Protein AF-A0A524NL46-F1 (afdb_monomer_lite)

Radius of gyration: 14.34 Å; chains: 1; bounding box: 36×28×40 Å

Secondary structure (DSSP, 8-state):
-PPPPGGGEEEEE-SS-EEEEETTSEEEEEESSSTTSPEEEETTT-TTTS--EE---S-TTPEEEEEEPTTSSPEEEEEE-GGGG--

Sequence (87 aa):
MHYQAIENYAIIGNMRSAALVGLNGSIDWFCFLHFDSPSVFASILNEHKGGYFRIAPTDPKSKNRQYYWPDTIVLISSAYNLDRALG

Foldseek 3Di:
DDADDPVQWDWDDDVAWIFTAGQQAKGQWTAPRHHPHDIPAHCNPPVPPRDIDGDHDPDPQWGWDWDADPPDSDIDIDTDHPVVVVD

pLDDT: mean 92.11, std 9.59, range [47.5, 98.12]

Structure (mmCIF, N/CA/C/O backbone):
data_AF-A0A524NL46-F1
#
_entry.id   AF-A0A524NL46-F1
#
loop_
_atom_site.group_PDB
_atom_site.id
_atom_site.type_symbol
_atom_site.label_atom_id
_atom_site.label_alt_id
_atom_site.label_comp_id
_atom_site.label_asym_id
_atom_site.label_entity_id
_atom_site.label_seq_id
_atom_site.pdbx_PDB_ins_code
_atom_site.Cartn_x
_atom_site.Cartn_y
_atom_site.Cartn_z
_atom_site.occupancy
_atom_site.B_iso_or_equiv
_atom_site.auth_seq_id
_atom_site.auth_comp_id
_atom_site.auth_asym_id
_atom_site.auth_atom_id
_atom_site.pdbx_PDB_model_num
ATOM 1 N N . MET A 1 1 ? 10.647 -0.930 9.028 1.00 59.72 1 MET A N 1
ATOM 2 C CA . MET A 1 1 ? 9.206 -0.936 9.360 1.00 59.72 1 MET A CA 1
ATOM 3 C C . MET A 1 1 ? 8.832 -2.388 9.230 1.00 59.72 1 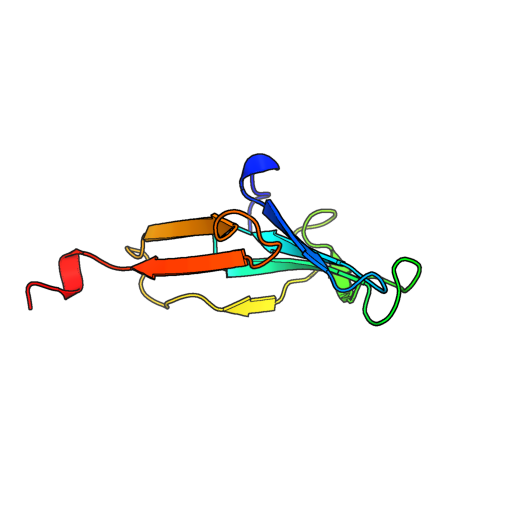MET A C 1
ATOM 5 O O . MET A 1 1 ? 9.017 -2.909 8.143 1.00 59.72 1 MET A O 1
ATOM 9 N N . HIS A 1 2 ? 8.402 -3.044 10.305 1.00 76.38 2 HIS A N 1
ATOM 10 C CA . HIS A 1 2 ? 8.176 -4.484 10.242 1.00 76.38 2 HIS A CA 1
ATOM 11 C C . HIS A 1 2 ? 7.159 -4.831 9.151 1.00 76.38 2 HIS A C 1
ATOM 13 O O . HIS A 1 2 ? 6.185 -4.097 8.964 1.00 76.38 2 HIS A O 1
ATOM 19 N N . TYR A 1 3 ? 7.390 -5.948 8.459 1.00 91.19 3 TYR A N 1
ATOM 20 C CA . TYR A 1 3 ? 6.426 -6.512 7.519 1.00 91.19 3 TYR A CA 1
ATOM 21 C C . TYR A 1 3 ? 5.031 -6.568 8.148 1.00 91.19 3 TYR A C 1
ATOM 23 O O . TYR A 1 3 ? 4.875 -6.993 9.296 1.00 91.19 3 TYR A O 1
ATOM 31 N N . GLN A 1 4 ? 4.023 -6.124 7.399 1.00 92.50 4 GLN A N 1
ATOM 32 C CA . GLN A 1 4 ? 2.632 -6.240 7.820 1.00 92.50 4 GLN A CA 1
ATOM 33 C C . GLN A 1 4 ? 2.112 -7.631 7.442 1.00 92.50 4 GLN A C 1
ATOM 35 O O . GLN A 1 4 ? 2.581 -8.238 6.478 1.00 92.50 4 GLN A O 1
ATOM 40 N N . ALA A 1 5 ? 1.129 -8.137 8.188 1.00 94.75 5 ALA A N 1
ATOM 41 C CA . ALA A 1 5 ? 0.390 -9.318 7.758 1.00 94.75 5 ALA A CA 1
ATOM 42 C C . ALA A 1 5 ? -0.254 -9.056 6.388 1.00 94.75 5 ALA A C 1
ATOM 44 O O . ALA A 1 5 ? -0.682 -7.936 6.108 1.00 94.75 5 ALA A O 1
ATOM 45 N N . ILE A 1 6 ? -0.338 -10.083 5.540 1.00 94.00 6 ILE A N 1
ATOM 46 C CA . ILE A 1 6 ? -0.859 -9.923 4.175 1.00 94.00 6 ILE A CA 1
ATOM 47 C C . ILE A 1 6 ? -2.304 -9.398 4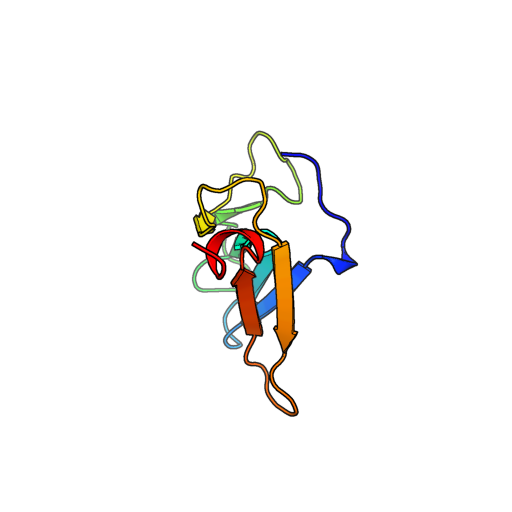.162 1.00 94.00 6 ILE A C 1
ATOM 49 O O . ILE A 1 6 ? -2.667 -8.596 3.310 1.00 94.00 6 ILE A O 1
ATOM 53 N N . GLU A 1 7 ? -3.099 -9.783 5.162 1.00 95.62 7 GLU A N 1
ATOM 54 C CA . GLU A 1 7 ? -4.478 -9.330 5.390 1.00 95.62 7 GLU A CA 1
ATOM 55 C C . GLU A 1 7 ? -4.614 -7.829 5.693 1.00 95.62 7 GLU A C 1
ATOM 57 O O . GLU A 1 7 ? -5.703 -7.277 5.565 1.00 95.62 7 GLU A O 1
ATOM 62 N N . ASN A 1 8 ? -3.519 -7.155 6.058 1.00 95.88 8 ASN A N 1
ATOM 63 C CA . ASN A 1 8 ? -3.502 -5.710 6.288 1.00 95.88 8 ASN A CA 1
ATOM 64 C C . ASN A 1 8 ? -3.290 -4.904 4.999 1.00 95.88 8 ASN A C 1
ATOM 66 O O . ASN A 1 8 ? -3.181 -3.680 5.074 1.00 95.88 8 ASN A O 1
ATOM 70 N N . TYR A 1 9 ? -3.191 -5.560 3.841 1.00 97.19 9 TYR A N 1
ATOM 71 C CA . TYR A 1 9 ? -3.055 -4.896 2.552 1.00 97.19 9 TYR A CA 1
ATOM 72 C C . TYR A 1 9 ? -4.355 -4.934 1.757 1.00 97.19 9 TYR A C 1
ATOM 74 O O . TYR A 1 9 ? -4.987 -5.976 1.598 1.00 97.19 9 TYR A O 1
ATOM 82 N N . ALA A 1 10 ? -4.683 -3.796 1.159 1.00 97.44 10 ALA A N 1
ATOM 83 C CA . ALA A 1 10 ? -5.678 -3.682 0.108 1.00 97.44 10 ALA A CA 1
ATOM 84 C C . ALA A 1 10 ? -5.012 -3.397 -1.241 1.00 97.44 10 ALA A C 1
ATOM 86 O O . ALA A 1 10 ? -3.951 -2.779 -1.321 1.00 97.44 10 ALA A O 1
ATOM 87 N N . ILE A 1 11 ? -5.664 -3.817 -2.320 1.00 96.75 11 ILE A N 1
ATOM 88 C CA . ILE A 1 11 ? -5.251 -3.556 -3.700 1.00 96.75 11 ILE A CA 1
ATOM 89 C C . ILE A 1 11 ? -6.060 -2.382 -4.260 1.00 96.75 11 ILE A C 1
ATOM 91 O O . ILE A 1 11 ? -7.291 -2.384 -4.210 1.00 96.75 11 ILE A O 1
ATOM 95 N N . ILE A 1 12 ? -5.38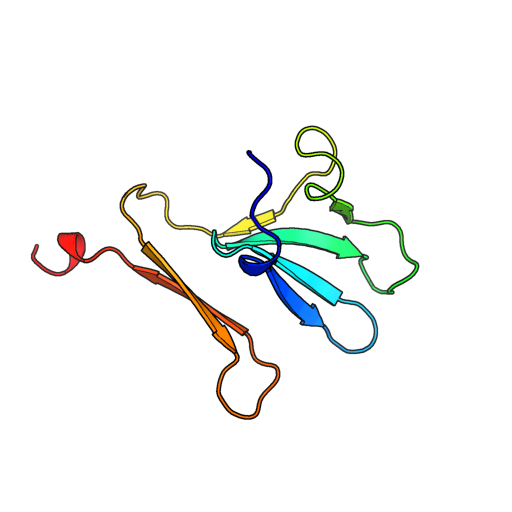3 -1.408 -4.861 1.00 96.69 12 ILE A N 1
ATOM 96 C CA . ILE A 1 12 ? -6.009 -0.424 -5.758 1.00 96.69 12 ILE A CA 1
ATOM 97 C C . ILE A 1 12 ? -5.413 -0.571 -7.152 1.00 96.69 12 ILE A C 1
ATOM 99 O O . ILE A 1 12 ? -4.246 -0.930 -7.284 1.00 96.69 12 ILE A O 1
ATOM 103 N N . GLY A 1 13 ? -6.181 -0.287 -8.199 1.00 94.88 13 GLY A N 1
ATOM 104 C CA . GLY A 1 13 ? -5.688 -0.409 -9.566 1.00 94.88 13 GLY A CA 1
ATOM 105 C C . GLY A 1 13 ? -6.626 0.195 -10.599 1.00 94.88 13 GLY A C 1
ATOM 106 O O . GLY A 1 13 ? -7.762 0.556 -10.301 1.00 94.88 13 GLY A O 1
ATOM 107 N N . ASN A 1 14 ? -6.129 0.314 -11.826 1.00 93.06 14 ASN A N 1
ATOM 108 C CA . ASN A 1 14 ? -6.835 0.948 -12.944 1.00 93.06 14 ASN A CA 1
ATOM 109 C C . ASN A 1 14 ? -6.758 0.115 -14.236 1.00 93.06 14 ASN A C 1
ATOM 111 O O . ASN A 1 14 ? -6.729 0.671 -15.331 1.00 93.06 14 ASN A O 1
ATOM 115 N N . MET A 1 15 ? -6.648 -1.213 -14.105 1.00 93.06 15 MET A N 1
ATOM 116 C CA . MET A 1 15 ? -6.417 -2.182 -15.194 1.00 93.06 15 MET A CA 1
ATOM 117 C C . MET A 1 15 ? -5.092 -2.031 -15.961 1.00 93.06 15 MET A C 1
ATOM 119 O O . MET A 1 15 ? -4.764 -2.898 -16.764 1.00 93.06 15 MET A O 1
ATOM 123 N N . ARG A 1 16 ? -4.312 -0.973 -15.722 1.00 94.81 16 ARG A N 1
ATOM 124 C CA . ARG A 1 16 ? -2.960 -0.815 -16.276 1.00 94.81 16 ARG A CA 1
ATOM 125 C C . ARG A 1 16 ? -1.885 -1.140 -15.256 1.00 94.81 16 ARG A C 1
ATOM 127 O O . ARG A 1 16 ? -0.873 -1.726 -15.614 1.00 94.81 16 ARG A O 1
ATOM 134 N N . SER A 1 17 ? -2.124 -0.778 -14.002 1.00 95.56 17 SER A N 1
ATOM 135 C CA . SER A 1 17 ? -1.281 -1.148 -12.876 1.00 95.56 17 SER A CA 1
ATOM 136 C C . SER A 1 17 ? -2.109 -1.318 -11.598 1.00 95.56 17 SER A C 1
ATOM 138 O O . SER A 1 17 ? -3.315 -1.036 -11.577 1.00 95.56 17 SER A O 1
ATOM 140 N N . ALA A 1 18 ? -1.450 -1.773 -10.536 1.00 96.06 18 ALA A N 1
ATOM 141 C CA . ALA A 1 18 ? -1.982 -1.869 -9.194 1.00 96.06 18 ALA A CA 1
ATOM 142 C C . ALA A 1 18 ? -0.938 -1.472 -8.142 1.00 96.06 18 ALA A C 1
ATOM 144 O O . ALA A 1 18 ? 0.269 -1.526 -8.382 1.00 96.06 18 ALA A O 1
ATOM 145 N N . ALA A 1 19 ? -1.422 -1.093 -6.965 1.00 96.94 19 ALA A N 1
ATOM 146 C CA . ALA A 1 19 ? -0.618 -0.789 -5.792 1.00 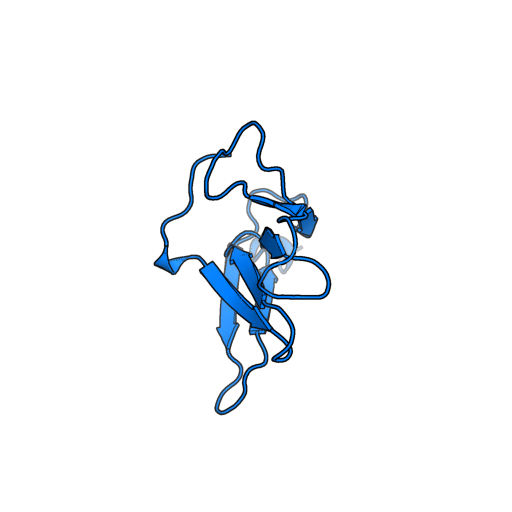96.94 19 ALA A CA 1
ATOM 147 C C . ALA A 1 19 ? -1.176 -1.517 -4.562 1.00 96.94 19 ALA A C 1
ATOM 149 O O . ALA A 1 19 ? -2.394 -1.676 -4.435 1.00 96.94 19 ALA A O 1
ATOM 150 N N . LEU A 1 20 ? -0.286 -1.925 -3.655 1.00 97.25 20 LEU A N 1
ATOM 151 C CA . LEU A 1 20 ? -0.644 -2.465 -2.344 1.00 97.25 20 LEU A CA 1
ATOM 152 C C . LEU A 1 20 ? -0.636 -1.351 -1.303 1.00 97.25 20 LEU A C 1
ATOM 154 O O . LEU A 1 20 ? 0.407 -0.747 -1.043 1.00 97.25 20 LEU A O 1
ATOM 158 N N . VAL A 1 21 ? -1.798 -1.112 -0.701 1.00 97.88 21 VAL A N 1
ATOM 159 C CA . VAL A 1 21 ? -2.030 -0.104 0.333 1.00 97.88 21 VAL A CA 1
ATOM 160 C C . VAL A 1 21 ? -2.111 -0.790 1.693 1.00 97.88 21 VAL A C 1
ATOM 162 O O . VAL A 1 21 ? -3.040 -1.554 1.938 1.00 97.88 21 VAL A O 1
ATOM 165 N N . GLY A 1 22 ? -1.164 -0.516 2.585 1.00 96.94 22 GLY A N 1
ATOM 166 C CA . GLY A 1 22 ? -1.170 -1.025 3.953 1.00 96.94 22 GLY A CA 1
ATOM 167 C C . GLY A 1 22 ? -2.197 -0.318 4.840 1.00 96.94 22 GLY A C 1
ATOM 168 O O . GLY A 1 22 ? -2.531 0.854 4.636 1.00 96.94 22 GLY A O 1
ATOM 169 N N . LEU A 1 23 ? -2.661 -1.009 5.883 1.00 96.12 23 LEU A N 1
ATOM 170 C CA . LEU A 1 23 ? -3.602 -0.488 6.883 1.00 96.12 23 LEU A CA 1
ATOM 171 C C . LEU A 1 23 ? -3.083 0.779 7.586 1.00 96.12 23 LEU A C 1
ATOM 173 O O . LEU A 1 23 ? -3.860 1.592 8.071 1.00 96.12 23 LEU A O 1
ATOM 177 N N . ASN A 1 24 ? -1.768 0.978 7.627 1.00 94.38 24 ASN A N 1
ATOM 178 C CA . ASN A 1 24 ? -1.105 2.167 8.170 1.00 94.38 24 ASN A CA 1
ATOM 179 C C . ASN A 1 24 ? -1.066 3.378 7.206 1.00 94.38 24 ASN A C 1
ATOM 181 O O . ASN A 1 24 ? -0.377 4.357 7.505 1.00 94.38 24 ASN A O 1
ATOM 185 N N . GLY A 1 25 ? -1.735 3.302 6.050 1.00 95.50 25 GLY A N 1
ATOM 186 C CA . GLY A 1 25 ? -1.766 4.362 5.038 1.00 95.50 25 GLY A CA 1
ATOM 187 C C . GLY A 1 25 ? -0.529 4.421 4.135 1.00 95.50 25 GLY A C 1
ATOM 188 O O . GLY A 1 25 ? -0.304 5.444 3.480 1.00 95.50 25 GLY A O 1
ATOM 189 N N . SER A 1 26 ? 0.304 3.374 4.114 1.00 96.62 26 SER A N 1
ATOM 190 C CA . SER A 1 26 ? 1.426 3.276 3.177 1.00 96.62 26 SER A CA 1
ATOM 191 C C . SER A 1 26 ? 1.035 2.619 1.855 1.00 96.62 26 SER A C 1
ATOM 193 O O . SER A 1 26 ? 0.117 1.812 1.794 1.00 96.62 26 SER A O 1
ATOM 195 N N . ILE A 1 27 ? 1.758 2.957 0.792 1.00 97.31 27 ILE A N 1
ATOM 196 C CA . ILE A 1 27 ? 1.878 2.177 -0.433 1.00 97.31 27 ILE A CA 1
ATOM 197 C C . ILE A 1 27 ? 3.226 1.463 -0.358 1.00 97.31 27 ILE A C 1
ATOM 199 O O . ILE A 1 27 ? 4.274 2.102 -0.483 1.00 97.31 27 ILE A O 1
ATOM 203 N N . ASP A 1 28 ? 3.178 0.152 -0.132 1.00 96.69 28 ASP A N 1
ATOM 204 C CA . ASP A 1 28 ? 4.358 -0.694 0.107 1.00 96.69 28 ASP A CA 1
ATOM 205 C C . ASP A 1 28 ? 4.834 -1.411 -1.165 1.00 96.69 28 ASP A C 1
ATOM 207 O O . ASP A 1 28 ? 5.986 -1.838 -1.264 1.00 96.69 28 ASP A O 1
ATOM 211 N N . TRP A 1 29 ? 3.960 -1.514 -2.167 1.00 96.69 29 TRP A N 1
ATOM 212 C CA . TRP A 1 29 ? 4.301 -2.024 -3.489 1.00 96.69 29 TRP A CA 1
ATOM 213 C C . TRP A 1 29 ? 3.535 -1.281 -4.578 1.00 96.69 29 TRP A C 1
ATOM 215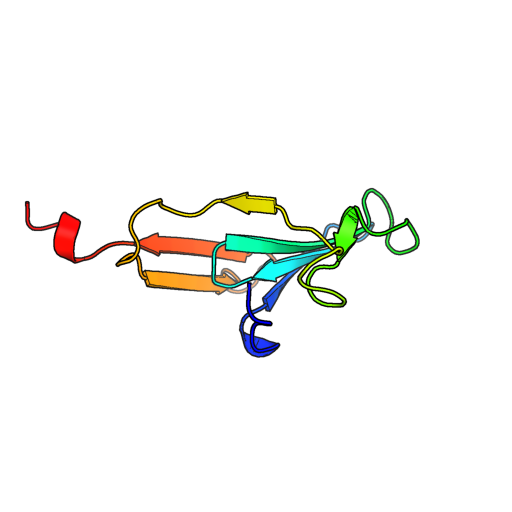 O O . TRP A 1 29 ? 2.332 -1.058 -4.441 1.00 96.69 29 TRP A O 1
ATOM 225 N N . PHE A 1 30 ? 4.224 -0.897 -5.654 1.00 97.12 30 PHE A N 1
ATOM 226 C CA . PHE A 1 30 ? 3.610 -0.231 -6.804 1.00 97.12 30 PHE A CA 1
ATOM 227 C C . PHE A 1 30 ? 4.518 -0.278 -8.036 1.00 97.12 30 PHE A C 1
ATOM 229 O O . PHE A 1 30 ? 5.641 0.229 -7.991 1.00 97.12 30 PHE A O 1
ATOM 236 N N . CYS A 1 31 ? 4.012 -0.805 -9.152 1.00 94.25 31 CYS A N 1
ATOM 237 C CA . CYS A 1 31 ? 4.633 -0.643 -10.469 1.00 94.25 31 CYS A CA 1
ATOM 238 C C . CYS A 1 31 ? 4.040 0.587 -11.162 1.00 94.25 31 CYS A C 1
ATOM 240 O O . CYS A 1 31 ? 2.829 0.685 -11.347 1.00 94.25 31 CYS A O 1
ATOM 242 N N . PHE A 1 32 ? 4.852 1.570 -11.537 1.00 91.12 32 PHE A N 1
ATOM 243 C CA . PHE A 1 32 ? 4.309 2.788 -12.141 1.00 91.12 32 PHE A CA 1
ATOM 244 C C . PHE A 1 32 ? 3.958 2.556 -13.620 1.00 91.12 32 PHE A C 1
ATOM 246 O O . PHE A 1 32 ? 4.732 1.948 -14.346 1.00 91.12 32 PHE A O 1
ATOM 253 N N . LEU A 1 33 ? 2.804 3.068 -14.066 1.00 89.50 33 LEU A N 1
ATOM 254 C CA . LEU A 1 33 ? 2.254 2.994 -15.436 1.00 89.50 33 LEU A CA 1
ATOM 255 C C . LEU A 1 33 ? 1.771 1.612 -15.916 1.00 89.50 33 LEU A C 1
ATOM 257 O O . LEU A 1 33 ? 0.652 1.550 -16.432 1.00 89.50 33 LEU A O 1
ATOM 261 N N . HIS A 1 34 ? 2.545 0.536 -15.729 1.00 93.25 34 HIS A N 1
ATOM 262 C CA . HIS A 1 34 ? 2.198 -0.821 -16.187 1.00 93.25 34 HIS A CA 1
ATOM 263 C C . HIS A 1 34 ? 2.548 -1.909 -15.160 1.00 93.25 34 HIS A C 1
ATOM 265 O O . HIS A 1 34 ? 3.449 -1.730 -14.343 1.00 93.25 34 HIS A O 1
ATOM 271 N N . PHE A 1 35 ? 1.864 -3.056 -15.216 1.00 89.94 35 PHE A N 1
ATOM 272 C CA . PHE A 1 35 ? 2.112 -4.196 -14.319 1.00 89.94 35 PHE A CA 1
ATOM 273 C C . PHE A 1 35 ? 3.528 -4.781 -14.415 1.00 89.94 35 PHE A C 1
ATOM 275 O O . PHE A 1 35 ? 4.063 -5.251 -13.415 1.00 89.94 35 PHE A O 1
ATOM 282 N N . ASP A 1 36 ? 4.127 -4.753 -15.602 1.00 91.75 36 ASP A N 1
ATOM 283 C CA . ASP A 1 36 ? 5.465 -5.273 -15.901 1.00 91.75 36 ASP A CA 1
ATOM 284 C C . ASP A 1 36 ? 6.572 -4.214 -15.769 1.00 91.75 36 ASP A C 1
ATOM 286 O O . ASP A 1 36 ? 7.749 -4.506 -15.982 1.00 91.75 36 ASP A O 1
ATOM 290 N N . SER A 1 37 ? 6.218 -2.982 -15.393 1.00 94.25 37 SER A N 1
ATOM 291 C CA . SER A 1 37 ? 7.204 -1.939 -15.121 1.00 94.25 37 SER A CA 1
ATOM 292 C C . SER A 1 37 ? 7.984 -2.235 -13.837 1.00 94.25 37 SER A C 1
ATOM 294 O O . SER A 1 37 ? 7.446 -2.856 -12.917 1.00 94.25 37 SER A O 1
ATOM 296 N N . PRO A 1 38 ? 9.233 -1.749 -13.716 1.00 93.94 38 PRO A N 1
ATOM 297 C CA . PRO A 1 38 ? 9.956 -1.795 -12.454 1.00 93.94 38 PRO A CA 1
ATOM 298 C C . PRO A 1 38 ? 9.132 -1.186 -11.315 1.00 93.94 38 PRO A C 1
ATOM 300 O O . PRO A 1 38 ? 8.496 -0.138 -11.468 1.00 93.94 38 PRO A O 1
ATOM 303 N N . SER A 1 39 ? 9.159 -1.836 -10.155 1.00 93.88 39 SER A N 1
ATOM 304 C CA . SER A 1 39 ? 8.464 -1.347 -8.971 1.00 93.88 39 SER A CA 1
ATOM 305 C C . SER A 1 39 ? 9.125 -0.073 -8.440 1.00 93.88 39 SER A C 1
ATOM 307 O O . SER A 1 39 ? 10.332 -0.062 -8.196 1.00 93.88 39 SER A O 1
ATOM 309 N N . VAL A 1 40 ? 8.335 0.973 -8.201 1.00 95.38 40 VAL A N 1
ATOM 310 C CA . VAL A 1 40 ? 8.779 2.202 -7.518 1.00 95.38 40 VAL A CA 1
ATOM 311 C C . VAL A 1 40 ? 8.871 1.979 -6.008 1.00 95.38 40 VAL A C 1
ATOM 313 O O . VAL A 1 40 ? 9.771 2.507 -5.361 1.00 95.38 40 VAL A O 1
ATOM 316 N N . PHE A 1 41 ? 7.966 1.160 -5.464 1.00 96.75 41 PHE A N 1
ATOM 317 C CA . PHE A 1 41 ? 7.988 0.695 -4.077 1.00 96.75 41 PHE A CA 1
ATOM 318 C C . PHE A 1 41 ? 7.950 -0.830 -4.039 1.00 96.75 41 PHE A C 1
ATOM 320 O O . PHE A 1 41 ? 7.257 -1.451 -4.847 1.00 96.75 41 PHE A O 1
ATOM 327 N N . ALA A 1 42 ? 8.685 -1.422 -3.104 1.00 96.25 42 ALA A N 1
ATOM 328 C CA . ALA A 1 42 ? 8.781 -2.863 -2.896 1.00 96.25 42 ALA A CA 1
ATOM 329 C C . ALA A 1 42 ? 9.165 -3.214 -1.445 1.00 96.25 42 ALA A C 1
ATOM 331 O O . ALA A 1 42 ? 9.902 -4.176 -1.206 1.00 96.25 42 ALA A O 1
ATOM 332 N N . SER A 1 43 ? 8.707 -2.436 -0.456 1.00 96.06 43 SER A N 1
ATOM 333 C CA . SER A 1 43 ? 9.005 -2.695 0.962 1.00 96.06 43 SER A CA 1
ATOM 334 C C . SER A 1 43 ? 8.485 -4.053 1.435 1.00 96.06 43 SER A C 1
ATOM 336 O O . SER A 1 43 ? 9.082 -4.634 2.337 1.00 96.06 43 SER A O 1
ATOM 338 N N . ILE A 1 44 ? 7.461 -4.607 0.773 1.00 94.06 44 ILE A N 1
ATOM 339 C CA . ILE A 1 44 ? 6.974 -5.977 1.007 1.00 94.06 44 ILE A CA 1
ATOM 340 C C . ILE A 1 44 ? 8.031 -7.059 0.717 1.00 94.06 44 ILE A C 1
ATOM 342 O O . ILE A 1 44 ? 7.984 -8.131 1.311 1.00 94.06 44 ILE A O 1
ATOM 346 N N . LEU A 1 45 ? 8.998 -6.789 -0.168 1.00 94.12 45 LEU A N 1
ATOM 347 C CA . LEU A 1 45 ? 10.107 -7.702 -0.479 1.00 94.12 45 LEU A CA 1
ATOM 348 C C . LEU A 1 45 ? 11.367 -7.379 0.328 1.00 94.12 45 LEU A C 1
ATOM 350 O O . LEU A 1 45 ? 12.178 -8.261 0.606 1.00 94.12 45 LEU A O 1
ATOM 354 N N . ASN A 1 46 ? 11.570 -6.103 0.655 1.00 94.19 46 ASN A N 1
ATOM 355 C CA . ASN A 1 46 ? 12.709 -5.657 1.442 1.00 94.19 46 ASN A CA 1
ATOM 356 C C . ASN A 1 46 ? 12.377 -4.359 2.183 1.00 94.19 46 ASN A C 1
ATOM 358 O O . ASN A 1 46 ? 12.409 -3.279 1.591 1.00 94.19 46 ASN A O 1
ATOM 362 N N . GLU A 1 47 ? 12.138 -4.439 3.490 1.00 93.31 47 GLU A N 1
ATOM 363 C CA . GLU A 1 47 ? 11.738 -3.274 4.293 1.00 93.31 47 GLU A CA 1
ATOM 364 C C . GLU A 1 47 ? 12.792 -2.150 4.366 1.00 93.31 47 GLU A C 1
ATOM 366 O O . GLU A 1 47 ? 12.458 -1.011 4.695 1.00 93.31 47 GLU A O 1
ATOM 371 N N . HIS A 1 48 ? 14.062 -2.448 4.064 1.00 92.94 48 HIS A N 1
ATOM 372 C CA . HIS A 1 48 ? 15.171 -1.494 4.165 1.00 92.94 48 HIS A CA 1
ATOM 373 C C . HIS A 1 48 ? 15.507 -0.816 2.835 1.00 92.94 48 HIS A C 1
ATOM 375 O O . HIS A 1 48 ? 15.937 0.334 2.828 1.00 92.94 48 HIS A O 1
ATOM 381 N N . LYS A 1 49 ? 15.340 -1.525 1.712 1.00 94.75 49 LYS A N 1
ATOM 382 C CA . LYS A 1 49 ? 15.708 -1.044 0.368 1.00 94.75 49 LYS A CA 1
ATOM 383 C C . LYS A 1 49 ? 14.515 -0.792 -0.545 1.00 94.75 49 LYS A C 1
ATOM 385 O O . LYS A 1 49 ? 14.645 -0.032 -1.495 1.00 94.75 49 LYS A O 1
ATOM 390 N N . GLY A 1 50 ? 13.380 -1.433 -0.282 1.00 94.56 50 GLY A N 1
ATOM 391 C CA . GLY A 1 50 ? 12.222 -1.413 -1.170 1.00 94.56 50 GLY A CA 1
ATOM 392 C C . GLY A 1 50 ? 11.471 -0.085 -1.184 1.00 94.56 50 GLY A C 1
ATOM 393 O O . GLY A 1 50 ? 10.774 0.190 -2.152 1.00 94.56 50 GLY A O 1
ATOM 394 N N . GLY A 1 51 ? 11.624 0.745 -0.148 1.00 95.31 51 GLY A N 1
ATOM 395 C CA . GLY A 1 51 ? 10.949 2.040 -0.053 1.00 95.31 51 GLY A CA 1
ATOM 396 C C . GLY A 1 51 ? 9.421 1.934 0.028 1.00 95.31 51 GLY A C 1
ATOM 397 O O . GLY A 1 51 ? 8.827 0.883 -0.199 1.00 95.31 51 GLY A O 1
ATOM 398 N N . TYR A 1 52 ? 8.780 3.039 0.390 1.00 96.75 52 TYR A N 1
ATOM 399 C CA . TYR A 1 52 ? 7.326 3.161 0.457 1.00 96.75 52 TYR A CA 1
ATOM 400 C C . TYR A 1 52 ? 6.938 4.641 0.390 1.00 96.75 52 TYR A C 1
ATOM 402 O O . TYR A 1 52 ? 7.750 5.523 0.682 1.00 96.75 52 TYR A O 1
ATOM 410 N N . PHE A 1 53 ? 5.680 4.916 0.068 1.00 96.38 53 PHE A N 1
ATOM 411 C CA . PHE A 1 53 ? 5.071 6.235 0.248 1.00 96.38 53 PHE A CA 1
ATOM 412 C C . PHE A 1 53 ? 3.996 6.139 1.322 1.00 96.38 53 PHE A C 1
ATOM 414 O O . PHE A 1 53 ? 3.229 5.187 1.310 1.00 96.38 53 PHE A O 1
ATOM 421 N N . ARG A 1 54 ? 3.917 7.077 2.270 1.00 95.69 54 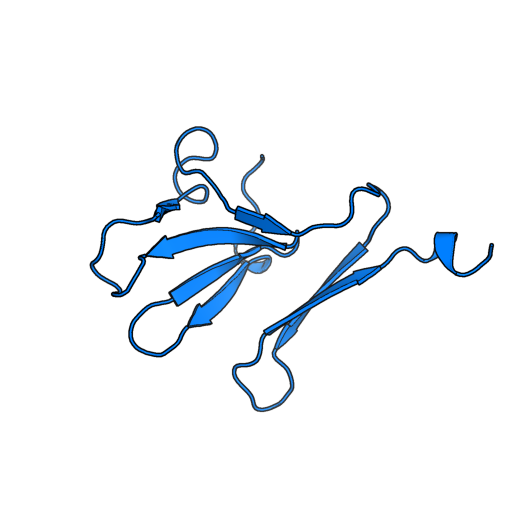ARG A N 1
ATOM 422 C CA . ARG A 1 54 ? 2.936 6.992 3.364 1.00 95.69 54 ARG A CA 1
ATOM 423 C C . ARG A 1 54 ? 2.301 8.332 3.665 1.00 95.69 54 ARG A C 1
ATOM 425 O O . ARG A 1 54 ? 3.001 9.318 3.876 1.00 95.69 54 ARG A O 1
ATOM 432 N N . ILE A 1 55 ? 0.980 8.305 3.793 1.00 95.06 55 ILE A N 1
ATOM 433 C CA . ILE A 1 55 ? 0.187 9.388 4.361 1.00 95.06 55 ILE A CA 1
ATOM 434 C C . ILE A 1 55 ? -0.475 8.832 5.618 1.00 95.06 55 ILE A C 1
ATOM 436 O O . ILE A 1 55 ? -1.295 7.922 5.546 1.00 95.06 55 ILE A O 1
ATOM 440 N N . ALA A 1 56 ? -0.094 9.364 6.774 1.00 94.12 56 ALA A N 1
ATOM 441 C CA . ALA A 1 56 ? -0.641 8.960 8.061 1.00 94.12 56 ALA A CA 1
ATOM 442 C C . ALA A 1 56 ? -0.622 10.146 9.036 1.00 94.12 56 ALA A C 1
ATOM 444 O O . ALA A 1 56 ? 0.243 11.020 8.906 1.00 94.12 56 ALA A O 1
ATOM 445 N N . PRO A 1 57 ? -1.531 10.189 10.026 1.00 93.19 57 PRO A N 1
ATOM 446 C CA . PRO A 1 57 ? -1.426 11.143 11.119 1.00 93.19 57 PRO A CA 1
ATOM 447 C C . PRO A 1 57 ? -0.092 11.002 11.854 1.00 93.19 57 PRO A C 1
ATOM 449 O O . PRO A 1 57 ? 0.452 9.906 11.989 1.00 93.19 57 PRO A O 1
ATOM 452 N N . THR A 1 58 ? 0.411 12.112 12.386 1.00 92.94 58 THR A N 1
ATOM 453 C CA . THR A 1 58 ? 1.605 12.118 13.245 1.00 92.94 58 THR A CA 1
ATOM 454 C C . THR A 1 58 ? 1.325 11.594 14.652 1.00 92.94 58 THR A C 1
ATOM 456 O O . THR A 1 58 ? 2.255 11.295 15.395 1.00 92.94 58 THR A O 1
ATOM 459 N N . ASP A 1 59 ? 0.051 11.485 15.023 1.00 91.88 59 ASP A N 1
ATOM 460 C CA . ASP A 1 59 ? -0.384 11.028 16.333 1.00 91.88 59 ASP A CA 1
ATOM 461 C C . ASP A 1 59 ? -0.328 9.491 16.436 1.00 91.88 59 ASP A C 1
ATOM 463 O O . ASP A 1 59 ? -1.104 8.809 15.753 1.00 91.88 59 ASP A O 1
ATOM 467 N N . PRO A 1 60 ? 0.530 8.936 17.314 1.00 87.19 60 PRO A N 1
ATOM 468 C CA . PRO A 1 60 ? 0.731 7.495 17.444 1.00 87.19 60 PRO A CA 1
ATOM 469 C C . PRO A 1 60 ? -0.474 6.753 18.036 1.00 87.19 60 PRO A C 1
ATOM 471 O O . PRO A 1 60 ? -0.530 5.530 17.943 1.00 87.19 60 PRO A O 1
ATOM 474 N N . LYS A 1 61 ? -1.437 7.460 18.642 1.00 90.44 61 LYS A N 1
ATOM 475 C CA . LYS A 1 61 ? -2.670 6.859 19.173 1.00 90.44 61 LYS A CA 1
ATOM 476 C C . LYS A 1 61 ? -3.771 6.721 18.123 1.00 90.44 61 LYS A C 1
ATOM 478 O O . LYS A 1 61 ? -4.832 6.172 18.424 1.00 90.44 61 LYS A O 1
ATOM 483 N N . SER A 1 62 ? -3.541 7.218 16.908 1.00 92.94 62 SER A N 1
ATOM 484 C CA . SER A 1 62 ? -4.510 7.100 15.822 1.00 92.94 62 SER A CA 1
ATOM 485 C C . SER A 1 62 ? -4.766 5.633 15.496 1.00 92.94 62 SER A C 1
ATOM 487 O O . SER A 1 62 ? -3.842 4.852 15.273 1.00 92.94 62 SER A O 1
ATOM 489 N N . LYS A 1 63 ? -6.042 5.263 15.438 1.00 93.38 63 LYS A N 1
ATOM 490 C CA . LYS A 1 63 ? -6.485 3.959 14.952 1.00 93.38 63 LYS A CA 1
ATOM 491 C C . LYS A 1 63 ? -6.766 4.064 13.464 1.00 93.38 63 LYS A C 1
ATOM 493 O O . LYS A 1 63 ? -7.347 5.053 13.021 1.00 93.38 63 LYS A O 1
ATOM 498 N N . ASN A 1 64 ? -6.382 3.035 12.719 1.00 94.62 64 ASN A N 1
ATOM 499 C CA . ASN A 1 64 ? -6.641 2.960 11.289 1.00 94.62 64 ASN A CA 1
ATOM 500 C C . ASN A 1 64 ? -7.790 1.997 11.009 1.00 94.62 64 ASN A C 1
ATOM 502 O O . ASN A 1 64 ? -7.928 0.962 11.664 1.00 94.62 64 ASN A O 1
ATOM 506 N N . ARG A 1 65 ? -8.598 2.330 10.008 1.00 95.25 65 ARG A N 1
ATOM 507 C CA . ARG A 1 65 ? -9.632 1.462 9.463 1.00 95.25 65 ARG A CA 1
ATOM 508 C C . ARG A 1 65 ? -9.558 1.510 7.950 1.00 95.25 65 ARG A C 1
ATOM 510 O O . ARG A 1 65 ? -9.441 2.579 7.358 1.00 95.25 65 ARG A O 1
ATOM 517 N N . GLN A 1 66 ? -9.673 0.343 7.339 1.00 96.62 66 GLN A N 1
ATOM 518 C CA . GLN A 1 66 ? -9.644 0.196 5.897 1.00 96.62 66 GLN A CA 1
ATOM 519 C C . GLN A 1 66 ? -10.750 -0.764 5.460 1.00 96.62 66 GLN A C 1
ATOM 521 O O . GLN A 1 66 ? -11.016 -1.753 6.140 1.00 96.62 66 GLN A O 1
ATOM 526 N N . TYR A 1 67 ? -11.441 -0.431 4.372 1.00 97.06 67 TYR A N 1
ATOM 527 C CA . TYR A 1 67 ? -12.465 -1.276 3.757 1.00 97.06 67 TYR A CA 1
ATOM 528 C C . TYR A 1 67 ? -12.743 -0.808 2.328 1.00 97.06 67 TYR A C 1
ATOM 530 O O . TYR A 1 67 ? -12.552 0.365 2.001 1.00 97.06 67 TYR A O 1
ATOM 538 N N . TYR A 1 68 ? -13.228 -1.714 1.485 1.00 97.56 68 TYR A N 1
ATOM 539 C CA . TYR A 1 68 ? -13.794 -1.334 0.195 1.00 97.56 68 TYR A CA 1
ATOM 540 C C . TYR A 1 68 ? -15.215 -0.822 0.386 1.00 97.56 68 TYR A C 1
ATOM 542 O O . TYR A 1 68 ? -16.001 -1.420 1.125 1.00 97.56 68 TYR A O 1
ATOM 550 N N . TRP A 1 69 ? -15.547 0.287 -0.269 1.00 98.06 69 TRP A N 1
ATOM 551 C CA . TRP A 1 69 ? -16.912 0.785 -0.268 1.00 98.06 69 TRP A CA 1
ATOM 552 C C . TRP A 1 69 ? -17.835 -0.252 -0.932 1.00 98.06 69 TRP A C 1
ATOM 554 O O . TRP A 1 69 ? -17.466 -0.759 -1.999 1.00 98.06 69 TRP A O 1
ATOM 564 N N . PRO A 1 70 ? -18.991 -0.589 -0.323 1.00 98.12 70 PRO A N 1
ATOM 565 C CA . PRO A 1 70 ? -19.847 -1.677 -0.789 1.00 98.12 70 PRO A CA 1
ATOM 566 C C . PRO A 1 70 ? -20.132 -1.612 -2.289 1.00 98.12 70 PRO A C 1
ATOM 568 O O . PRO A 1 70 ? -20.410 -0.537 -2.817 1.00 98.12 70 PRO A O 1
ATOM 571 N N . ASP A 1 71 ? -20.029 -2.766 -2.951 1.00 97.25 71 ASP A N 1
ATOM 572 C CA . ASP A 1 71 ? -20.289 -2.951 -4.386 1.00 97.25 71 ASP A CA 1
ATOM 573 C C . ASP A 1 71 ? -19.403 -2.110 -5.326 1.00 97.25 71 ASP A C 1
ATOM 575 O O . ASP A 1 71 ? -19.739 -1.880 -6.488 1.00 97.25 71 ASP A O 1
ATOM 579 N N . THR A 1 72 ? -18.234 -1.664 -4.851 1.00 96.62 72 THR A N 1
ATOM 580 C CA . THR A 1 72 ? -17.265 -0.903 -5.652 1.00 96.62 72 THR A CA 1
ATOM 581 C C . THR A 1 72 ? -15.827 -1.390 -5.455 1.00 96.62 72 THR A C 1
ATOM 583 O O . THR A 1 72 ? -15.518 -2.149 -4.541 1.00 96.62 72 THR A O 1
ATOM 586 N N . ILE A 1 73 ? -14.918 -0.879 -6.289 1.00 95.06 73 ILE A N 1
ATOM 587 C CA . ILE A 1 73 ? -13.461 -1.028 -6.131 1.00 95.06 73 ILE A CA 1
ATOM 588 C C . ILE A 1 73 ? -12.816 0.156 -5.387 1.00 95.06 73 ILE A C 1
ATOM 590 O O . ILE A 1 73 ? -11.599 0.333 -5.426 1.00 95.06 73 ILE A O 1
ATOM 594 N N . VAL A 1 74 ? -13.619 1.007 -4.741 1.00 97.31 74 VAL A N 1
ATOM 595 C CA . VAL A 1 74 ? -13.122 2.191 -4.032 1.00 97.31 74 VAL A CA 1
ATOM 596 C C . VAL A 1 74 ? -12.623 1.781 -2.654 1.00 97.31 74 VAL A C 1
ATOM 598 O O . VAL A 1 74 ? -13.399 1.348 -1.806 1.00 97.31 74 VAL A O 1
ATOM 601 N N . LEU A 1 75 ? -11.325 1.950 -2.416 1.00 98.00 75 LEU A N 1
ATOM 602 C CA . LEU A 1 75 ? -10.727 1.746 -1.103 1.00 98.00 75 LEU A CA 1
ATOM 603 C C . LEU A 1 75 ? -10.920 2.989 -0.228 1.00 98.00 75 LEU A C 1
ATOM 605 O O . LEU A 1 75 ? -10.461 4.076 -0.577 1.00 98.00 75 LEU A O 1
ATOM 609 N N . ILE A 1 76 ? -11.534 2.813 0.939 1.00 97.69 76 ILE A N 1
ATOM 610 C CA . ILE A 1 76 ? -11.597 3.834 1.983 1.00 97.69 76 ILE A CA 1
ATOM 611 C C . ILE A 1 76 ? -10.573 3.486 3.059 1.00 97.69 76 ILE A C 1
ATOM 613 O O . ILE A 1 76 ? -10.664 2.437 3.697 1.00 97.69 76 ILE A O 1
ATOM 617 N N . SER A 1 77 ? -9.620 4.392 3.275 1.00 96.56 77 SER A N 1
ATOM 618 C CA . SER A 1 77 ? -8.660 4.343 4.379 1.00 96.56 77 SER A CA 1
ATOM 619 C C . SER A 1 77 ? -8.877 5.560 5.269 1.00 96.56 77 SER A C 1
ATOM 621 O O . SER A 1 77 ? -8.825 6.695 4.792 1.00 96.56 77 SER A O 1
ATOM 623 N N . SER A 1 78 ? -9.158 5.336 6.549 1.00 95.38 78 SER A N 1
ATOM 624 C CA . SER A 1 78 ? -9.339 6.399 7.531 1.00 95.38 78 SER A CA 1
ATOM 625 C C . SER A 1 78 ? -8.478 6.162 8.760 1.00 95.38 78 SER A C 1
ATOM 627 O O . SER A 1 78 ? -8.294 5.034 9.214 1.00 95.38 78 SER A O 1
ATOM 629 N N . ALA A 1 79 ? -7.980 7.259 9.319 1.00 94.06 79 ALA A N 1
ATOM 630 C CA . ALA A 1 79 ? -7.289 7.274 10.592 1.00 94.06 79 ALA A CA 1
ATOM 631 C C . ALA A 1 79 ? -8.018 8.235 11.532 1.00 94.06 79 ALA A C 1
ATOM 633 O O . ALA A 1 79 ? -8.410 9.330 11.125 1.00 94.06 79 ALA A O 1
ATOM 634 N N . TYR A 1 80 ? -8.235 7.822 12.775 1.00 91.81 80 TYR A N 1
ATOM 635 C CA . TYR A 1 80 ? -8.995 8.591 13.754 1.00 91.81 80 TYR A CA 1
ATOM 636 C C . TYR A 1 80 ? -8.377 8.460 15.142 1.00 91.81 80 TYR A C 1
ATOM 638 O O . TYR A 1 80 ? -7.898 7.393 15.527 1.00 91.81 80 TYR A O 1
ATOM 646 N N . ASN A 1 81 ? -8.421 9.543 15.915 1.00 90.88 81 ASN A N 1
ATOM 647 C CA . ASN A 1 81 ? -8.116 9.512 17.339 1.00 90.88 81 ASN A CA 1
ATOM 648 C C . ASN A 1 81 ? -9.377 9.889 18.131 1.00 90.88 81 ASN A C 1
ATOM 650 O O . ASN A 1 81 ? -9.900 10.991 17.979 1.00 90.88 81 ASN A O 1
ATOM 654 N N . LEU A 1 82 ? -9.851 8.963 18.968 1.00 79.62 82 LEU A N 1
ATOM 655 C CA . LEU A 1 82 ? -11.034 9.146 19.815 1.00 79.62 82 LEU A CA 1
ATOM 656 C C . LEU A 1 82 ? -10.763 10.081 21.006 1.00 79.62 82 LEU A C 1
ATOM 658 O O . LEU A 1 82 ? -11.682 10.753 21.461 1.00 79.62 82 LEU A O 1
ATOM 662 N N . ASP A 1 83 ? -9.509 10.194 21.452 1.00 78.06 83 ASP A N 1
ATOM 663 C CA . ASP A 1 83 ? -9.110 11.072 22.561 1.00 78.06 83 ASP A CA 1
ATOM 664 C C . ASP A 1 83 ? -9.189 12.557 22.161 1.00 78.06 83 ASP A C 1
ATOM 666 O O . ASP A 1 83 ? -9.293 13.435 23.012 1.00 78.06 83 ASP A O 1
ATOM 670 N N . ARG A 1 84 ? -9.151 12.852 20.854 1.00 60.47 84 ARG A N 1
ATOM 671 C CA . ARG A 1 84 ? -9.145 14.220 20.314 1.00 60.47 84 ARG A CA 1
ATOM 672 C C . ARG A 1 84 ? -10.547 14.798 20.088 1.00 60.47 84 ARG A C 1
ATOM 674 O O . ARG A 1 84 ? -10.663 15.983 19.809 1.00 60.47 84 ARG A O 1
ATOM 681 N N . ALA A 1 85 ? -11.590 13.973 20.192 1.00 59.09 85 ALA A N 1
ATOM 682 C CA . ALA A 1 85 ? -12.988 14.385 20.037 1.00 59.09 85 ALA A CA 1
ATOM 683 C C . ALA A 1 85 ? -13.626 14.890 21.349 1.00 59.09 85 ALA A C 1
ATOM 685 O O . ALA A 1 85 ? -14.764 15.347 21.335 1.00 59.09 85 ALA A O 1
ATOM 686 N N . LEU A 1 86 ? -12.907 14.783 22.472 1.00 56.56 86 LEU A N 1
ATOM 687 C CA . LEU A 1 86 ? -13.370 15.137 23.820 1.00 56.56 86 LEU A CA 1
ATOM 688 C C . LEU A 1 86 ? -12.632 16.355 24.411 1.00 56.56 86 LEU A C 1
ATOM 690 O O . LEU A 1 86 ? -12.696 16.571 25.620 1.00 56.56 86 LEU A O 1
ATOM 694 N N . GLY A 1 87 ? -11.912 17.114 23.579 1.00 47.50 87 GLY A N 1
ATOM 695 C CA . GLY A 1 87 ? -11.175 18.324 23.961 1.00 47.50 87 GLY A CA 1
ATOM 696 C C . GLY A 1 87 ? -11.789 19.588 23.387 1.00 47.50 87 GLY A C 1
ATOM 697 O O . GLY A 1 87 ? -12.300 19.515 22.248 1.00 47.50 87 GLY A O 1
#